Protein AF-A0A1Y2EG33-F1 (afdb_monomer_lite)

Radius of gyration: 14.57 Å; chains: 1; bounding box: 32×30×37 Å

Secondary structure (DSSP, 8-state):
-PPPHHHHHHHS-HHHHHHHTT-SEE--BHHHHHHTTSPP--SSS---HHHHHHHHHHHHTTT-STTS--EEEEE-GGG-EEEEESSS--EEE--GGGG-GGG----TTS--

Structure (mmCIF, N/CA/C/O backbone):
data_AF-A0A1Y2EG33-F1
#
_entry.id   AF-A0A1Y2EG33-F1
#
loop_
_atom_site.group_PDB
_atom_site.id
_atom_site.type_symbol
_atom_site.label_atom_id
_atom_site.label_alt_id
_atom_site.label_comp_id
_atom_site.label_asym_id
_atom_site.label_entity_id
_atom_site.label_seq_id
_atom_site.pdbx_PDB_ins_code
_atom_site.Cartn_x
_atom_site.Cartn_y
_atom_site.Cartn_z
_atom_site.occupancy
_atom_site.B_iso_or_equiv
_atom_site.auth_seq_id
_atom_site.auth_comp_id
_atom_site.auth_asym_id
_atom_site.auth_atom_id
_atom_site.pdbx_PDB_model_num
ATOM 1 N N . MET A 1 1 ? 11.529 14.009 3.345 1.00 41.28 1 MET A N 1
ATOM 2 C CA . MET A 1 1 ? 10.239 14.544 3.819 1.00 41.28 1 MET A CA 1
ATOM 3 C C . MET A 1 1 ? 9.381 13.357 4.195 1.00 41.28 1 MET A C 1
ATOM 5 O O . MET A 1 1 ? 8.932 12.648 3.306 1.00 41.28 1 MET A O 1
ATOM 9 N N . GLU A 1 2 ? 9.261 13.084 5.489 1.00 43.41 2 GLU A N 1
ATOM 10 C CA . GLU A 1 2 ? 8.320 12.095 6.017 1.00 43.41 2 GLU A CA 1
ATOM 11 C C . GLU A 1 2 ? 6.914 12.693 5.906 1.00 43.41 2 GLU A C 1
ATOM 13 O O . GLU A 1 2 ? 6.635 13.754 6.462 1.00 43.41 2 GLU A O 1
ATOM 18 N N . THR A 1 3 ? 6.031 12.073 5.130 1.00 52.41 3 THR A N 1
ATOM 19 C CA . THR A 1 3 ? 4.605 12.412 5.153 1.00 52.41 3 THR A CA 1
ATOM 20 C C . THR A 1 3 ? 4.036 11.973 6.504 1.00 52.41 3 THR A C 1
ATOM 22 O O . THR A 1 3 ? 4.348 10.892 6.970 1.00 52.41 3 THR A O 1
ATOM 25 N N . CYS A 1 4 ? 3.257 12.798 7.201 1.00 53.66 4 CYS A N 1
ATOM 26 C CA . CYS A 1 4 ? 2.622 12.417 8.473 1.00 53.66 4 CYS A CA 1
ATOM 27 C C . CYS A 1 4 ? 1.192 11.895 8.211 1.00 53.66 4 CYS A C 1
ATOM 29 O O . CYS A 1 4 ? 0.577 12.285 7.219 1.00 53.66 4 CYS A O 1
ATOM 31 N N . SER A 1 5 ? 0.613 11.066 9.095 1.00 56.22 5 SER A N 1
ATOM 32 C CA . SER A 1 5 ? -0.780 10.565 8.986 1.00 56.22 5 SER A CA 1
ATOM 33 C C . SER A 1 5 ? -1.814 11.690 8.782 1.00 56.22 5 SER A C 1
ATOM 35 O O . SER A 1 5 ? -2.800 11.525 8.059 1.00 56.22 5 SER A O 1
ATOM 37 N N . LEU A 1 6 ? -1.565 12.879 9.349 1.00 56.34 6 LEU A N 1
ATOM 38 C CA . LEU A 1 6 ? -2.379 14.077 9.105 1.00 56.34 6 LEU A CA 1
ATOM 39 C C . LEU A 1 6 ? -2.371 14.511 7.628 1.00 56.34 6 LEU A C 1
ATOM 41 O O . LEU A 1 6 ? -3.405 14.908 7.096 1.00 56.34 6 LEU A O 1
ATOM 45 N N . CYS A 1 7 ? -1.224 14.411 6.956 1.00 58.00 7 CYS A N 1
ATOM 46 C CA . CYS A 1 7 ? -1.060 14.786 5.552 1.00 58.00 7 CYS A CA 1
ATOM 47 C C . CYS A 1 7 ? -1.830 13.838 4.621 1.00 58.00 7 CYS A C 1
ATOM 49 O O . CYS A 1 7 ? -2.399 14.286 3.629 1.00 58.00 7 CYS A O 1
ATOM 51 N N . ILE A 1 8 ? -1.905 12.548 4.969 1.00 66.38 8 ILE A N 1
ATOM 52 C CA . ILE A 1 8 ? -2.698 11.557 4.222 1.00 66.38 8 ILE A CA 1
ATOM 53 C C . ILE A 1 8 ? -4.186 11.884 4.312 1.00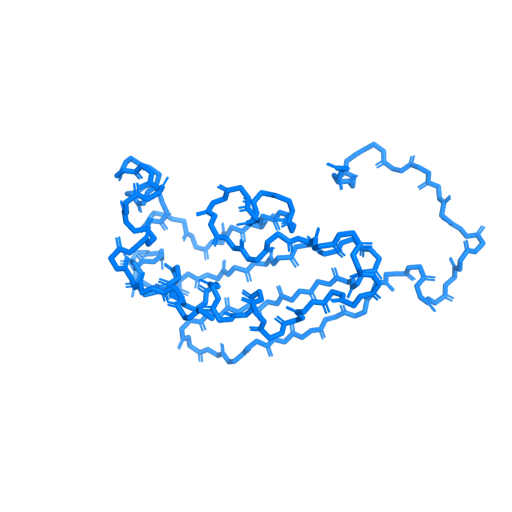 66.38 8 ILE A C 1
ATOM 55 O O . ILE A 1 8 ? -4.872 11.949 3.293 1.00 66.38 8 ILE A O 1
ATOM 59 N N . LYS A 1 9 ? -4.680 12.172 5.521 1.00 61.44 9 LYS A N 1
ATOM 60 C CA . LYS A 1 9 ? -6.086 12.549 5.742 1.00 61.44 9 LYS A CA 1
ATOM 61 C C . LYS A 1 9 ? -6.477 13.856 5.045 1.00 61.44 9 LYS A C 1
ATOM 63 O O . LYS A 1 9 ? -7.647 14.036 4.734 1.00 61.44 9 LYS A O 1
ATOM 68 N N . ALA A 1 10 ? -5.520 14.754 4.804 1.00 65.19 10 ALA A N 1
ATOM 69 C CA . ALA A 1 10 ? -5.756 16.003 4.083 1.00 65.19 10 ALA A CA 1
ATOM 70 C C . ALA A 1 10 ? -5.847 15.818 2.556 1.00 65.19 10 ALA A C 1
ATOM 72 O O . ALA A 1 10 ? -6.503 16.614 1.889 1.00 65.19 10 ALA A O 1
ATOM 73 N N . ARG A 1 11 ? -5.191 14.790 1.995 1.00 73.81 11 ARG A N 1
ATOM 74 C CA . ARG A 1 11 ? -5.129 14.556 0.541 1.00 73.81 11 ARG A CA 1
ATOM 75 C C . ARG A 1 11 ? -6.174 13.556 0.046 1.00 73.81 11 ARG A C 1
ATOM 77 O O . ARG A 1 11 ? -6.655 13.673 -1.077 1.00 73.81 11 ARG A O 1
ATOM 84 N N . ILE A 1 12 ? -6.533 12.586 0.881 1.00 82.12 12 ILE A N 1
ATOM 85 C CA . ILE A 1 12 ? -7.495 11.534 0.553 1.00 82.12 12 ILE A CA 1
ATOM 86 C C . ILE A 1 12 ? -8.864 11.924 1.100 1.00 82.12 12 ILE A C 1
ATOM 88 O O . ILE A 1 12 ? -9.001 12.262 2.276 1.00 82.12 12 ILE A O 1
ATOM 92 N N . SER A 1 13 ? -9.896 11.865 0.254 1.00 86.00 13 SER A N 1
ATOM 93 C CA . SER A 1 13 ? -11.235 12.272 0.677 1.00 86.00 13 SER A CA 1
ATOM 94 C C . SER A 1 13 ? -11.729 11.424 1.864 1.00 86.00 13 SER A C 1
ATOM 96 O O . SER A 1 13 ? -11.498 10.209 1.907 1.00 86.00 13 SER A O 1
ATOM 98 N N . PRO A 1 14 ? -12.488 12.009 2.809 1.00 87.94 14 PRO A N 1
ATOM 99 C CA . PRO A 1 14 ? -13.065 11.248 3.914 1.00 87.94 14 PRO A CA 1
ATOM 100 C C . PRO A 1 14 ? -13.951 10.086 3.449 1.00 87.94 14 PRO A C 1
ATOM 102 O O . PRO A 1 14 ? -14.042 9.069 4.131 1.00 87.94 14 PRO A O 1
ATOM 105 N N . ALA A 1 15 ? -14.609 10.225 2.293 1.00 90.69 15 ALA A N 1
ATOM 106 C CA . ALA A 1 15 ? -15.419 9.164 1.703 1.00 90.69 15 ALA A CA 1
ATOM 107 C C . ALA A 1 15 ? -14.563 7.975 1.247 1.00 90.69 15 ALA A C 1
ATOM 109 O O . ALA A 1 15 ? -14.917 6.837 1.545 1.00 90.69 15 ALA A O 1
ATOM 110 N N . HIS A 1 16 ? -13.418 8.235 0.610 1.00 89.25 16 HIS A N 1
ATOM 111 C CA . HIS A 1 16 ? -12.476 7.193 0.208 1.00 89.25 16 HIS A CA 1
ATOM 112 C C . HIS A 1 16 ? -11.926 6.452 1.432 1.00 89.25 16 HIS A C 1
ATOM 114 O O . HIS A 1 16 ? -11.984 5.228 1.481 1.00 89.25 16 HIS A O 1
ATOM 120 N N . LEU A 1 17 ? -11.503 7.178 2.475 1.00 89.19 17 LEU 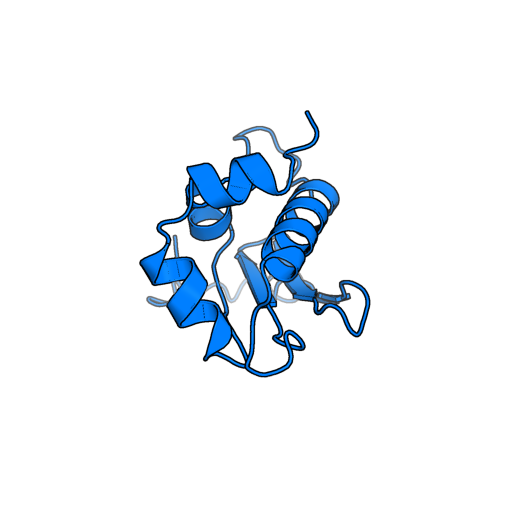A N 1
ATOM 121 C CA . LEU A 1 17 ? -11.035 6.549 3.715 1.00 89.19 17 LEU A CA 1
ATOM 122 C C . LEU A 1 17 ? -12.120 5.685 4.369 1.00 89.19 17 LEU A C 1
ATOM 124 O O . LEU A 1 17 ? -11.820 4.593 4.835 1.00 89.19 17 LEU A O 1
ATOM 128 N N . ARG A 1 18 ? -13.383 6.137 4.386 1.00 91.94 18 ARG A N 1
ATOM 129 C CA . ARG A 1 18 ? -14.505 5.327 4.893 1.00 91.94 18 ARG A CA 1
ATOM 130 C C . ARG A 1 18 ? -14.735 4.070 4.062 1.00 91.94 18 ARG A C 1
ATOM 132 O O . ARG A 1 18 ? -14.974 3.023 4.650 1.00 91.94 18 ARG A O 1
ATOM 139 N N . ALA A 1 19 ? -14.645 4.162 2.737 1.00 92.12 19 ALA A N 1
ATOM 140 C CA . ALA A 1 19 ? -14.766 2.999 1.865 1.00 92.12 19 ALA A CA 1
ATOM 141 C C . ALA A 1 19 ? -13.654 1.978 2.148 1.00 92.12 19 ALA A C 1
ATOM 143 O O . ALA A 1 19 ? -13.944 0.799 2.314 1.00 92.12 19 ALA A O 1
ATOM 144 N N . CYS A 1 20 ? -12.406 2.423 2.323 1.00 91.12 20 CYS A N 1
ATOM 145 C CA . CYS A 1 20 ? -11.281 1.539 2.641 1.00 91.12 20 CYS A CA 1
ATOM 146 C C . CYS A 1 20 ? -11.441 0.778 3.965 1.00 91.12 20 CYS A C 1
ATOM 148 O O . CYS A 1 20 ? -10.891 -0.310 4.099 1.00 91.12 20 CYS A O 1
ATOM 150 N N . LYS A 1 21 ? -12.222 1.285 4.928 1.00 92.75 21 LYS A N 1
ATOM 151 C CA . LYS A 1 21 ? -12.553 0.549 6.168 1.00 92.75 21 LYS A CA 1
ATOM 152 C C . LYS A 1 21 ? -13.449 -0.669 5.934 1.00 92.75 21 LYS A C 1
ATOM 154 O O . LYS A 1 21 ? -13.580 -1.500 6.821 1.00 92.75 21 LYS A O 1
ATOM 159 N N . LEU A 1 22 ? -14.081 -0.767 4.768 1.00 93.12 22 LEU A N 1
ATOM 160 C CA . LEU A 1 22 ? -14.973 -1.867 4.397 1.00 93.12 22 LEU A CA 1
ATOM 161 C C . LEU A 1 22 ? -14.299 -2.882 3.464 1.00 93.12 22 LEU A C 1
ATOM 163 O O . LEU A 1 22 ? -14.921 -3.877 3.113 1.00 93.12 22 LEU A O 1
ATOM 167 N N . LEU A 1 23 ? -13.063 -2.617 3.029 1.00 91.25 23 LEU A N 1
ATOM 168 C CA . LEU A 1 23 ? -12.347 -3.435 2.054 1.00 91.25 23 LEU A CA 1
ATOM 169 C C . LEU A 1 23 ? -11.254 -4.251 2.738 1.00 91.25 23 LEU A C 1
ATOM 171 O O . LEU A 1 23 ? -10.380 -3.687 3.396 1.00 91.25 23 LEU A O 1
ATOM 175 N N . ASP A 1 24 ? -11.258 -5.562 2.514 1.00 93.31 24 ASP A N 1
ATOM 176 C CA . ASP A 1 24 ? -10.191 -6.449 2.988 1.00 93.31 24 ASP A CA 1
ATOM 177 C C . ASP A 1 24 ? -8.917 -6.309 2.147 1.00 93.31 24 ASP A C 1
ATOM 179 O O . ASP A 1 24 ? -7.806 -6.428 2.666 1.00 93.31 24 ASP A O 1
ATOM 183 N N . VAL A 1 25 ? -9.065 -6.022 0.846 1.00 93.75 25 VAL A N 1
ATOM 184 C CA . VAL A 1 25 ? -7.953 -5.894 -0.103 1.00 93.75 25 VAL A CA 1
ATOM 185 C C . VAL A 1 25 ? -8.171 -4.720 -1.058 1.00 93.75 25 VAL A C 1
ATOM 187 O O . VAL A 1 25 ? -9.259 -4.548 -1.603 1.00 93.75 25 VAL A O 1
ATOM 190 N N . VAL A 1 26 ? -7.115 -3.941 -1.305 1.00 93.00 26 VAL A N 1
ATOM 191 C CA . VAL A 1 26 ? -7.039 -2.969 -2.407 1.00 93.00 26 VAL A CA 1
ATOM 192 C C . VAL A 1 26 ? -5.735 -3.159 -3.166 1.00 93.00 26 VAL A C 1
ATOM 194 O O . VAL A 1 26 ? -4.703 -3.485 -2.575 1.00 93.00 26 VAL A O 1
ATOM 197 N N . SER A 1 27 ? -5.773 -2.961 -4.483 1.00 94.56 27 SER A N 1
ATOM 198 C CA . SER A 1 27 ? -4.635 -3.252 -5.356 1.00 94.56 27 SER A CA 1
ATOM 199 C C . SER A 1 27 ? -4.239 -2.076 -6.259 1.00 94.56 27 SER A C 1
ATOM 201 O O . SER A 1 27 ? -4.353 -2.192 -7.489 1.00 94.56 27 SER A O 1
ATOM 203 N N . PRO A 1 28 ? -3.836 -0.928 -5.680 1.00 91.62 28 PRO A N 1
ATOM 204 C CA . PRO A 1 28 ? -3.520 0.251 -6.464 1.00 91.62 28 PRO A CA 1
ATOM 205 C C . PRO A 1 28 ? -2.266 0.034 -7.307 1.00 91.62 28 PRO A C 1
ATOM 207 O O . PRO A 1 28 ? -1.372 -0.751 -6.970 1.00 91.62 28 PRO A O 1
ATOM 210 N N . ASN A 1 29 ? -2.165 0.787 -8.387 1.00 89.56 29 ASN A N 1
ATOM 211 C CA . ASN A 1 29 ? -0.909 0.944 -9.092 1.00 89.56 29 ASN A CA 1
ATOM 212 C C . ASN A 1 29 ? -0.022 2.026 -8.450 1.00 89.56 29 ASN A C 1
ATOM 214 O O . ASN A 1 29 ? -0.446 2.806 -7.597 1.00 89.56 29 ASN A O 1
ATOM 218 N N . HIS A 1 30 ? 1.242 2.076 -8.860 1.00 83.88 30 HIS A N 1
ATOM 219 C CA . HIS A 1 30 ? 2.226 3.042 -8.371 1.00 83.88 30 HIS A CA 1
ATOM 220 C C . HIS A 1 30 ? 1.933 4.518 -8.738 1.00 83.88 30 HIS A C 1
ATOM 222 O O . HIS A 1 30 ? 2.315 5.406 -7.976 1.00 83.88 30 HIS A O 1
ATOM 228 N N . LEU A 1 31 ? 1.233 4.805 -9.839 1.00 84.06 31 LEU A N 1
ATOM 229 C CA . LEU A 1 31 ? 0.766 6.145 -10.236 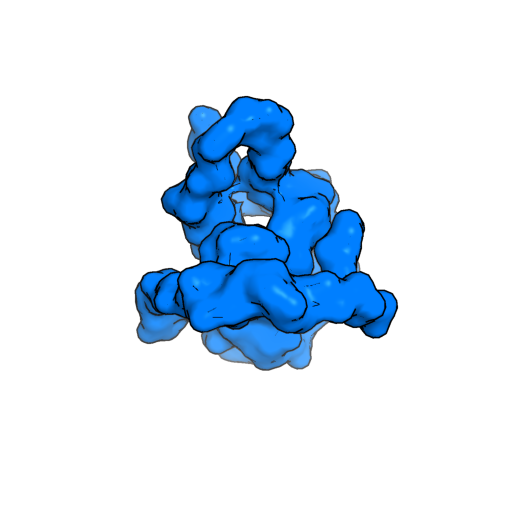1.00 84.06 31 LEU A CA 1
ATOM 230 C C . LEU A 1 31 ? -0.475 6.607 -9.452 1.00 84.06 31 LEU A C 1
ATOM 232 O O . LEU A 1 31 ? -0.557 7.766 -9.045 1.00 84.06 31 LEU A O 1
ATOM 236 N N . GLU A 1 32 ? -1.421 5.712 -9.175 1.00 85.50 32 GLU A N 1
ATOM 237 C CA . GLU A 1 32 ? -2.536 5.918 -8.249 1.00 85.50 32 GLU A CA 1
ATOM 238 C C . GLU A 1 32 ? -1.992 6.193 -6.849 1.00 85.50 32 GLU A C 1
ATOM 240 O O . GLU A 1 32 ? -2.397 7.161 -6.206 1.00 85.50 32 GLU A O 1
ATOM 245 N N . LEU A 1 33 ? -1.007 5.404 -6.403 1.00 85.31 33 LEU A N 1
ATOM 246 C CA . LEU A 1 33 ? -0.341 5.616 -5.123 1.00 85.31 33 LEU A CA 1
ATOM 247 C C . LEU A 1 33 ? 0.316 7.001 -5.059 1.00 85.31 33 LEU A C 1
ATOM 249 O O . LEU A 1 33 ? 0.127 7.718 -4.078 1.00 85.31 33 LEU A O 1
ATOM 253 N N . ALA A 1 34 ? 1.032 7.412 -6.112 1.00 82.69 34 ALA A N 1
ATOM 254 C CA . ALA A 1 34 ? 1.615 8.749 -6.219 1.00 82.69 34 ALA A CA 1
ATOM 255 C C . ALA A 1 34 ? 0.546 9.856 -6.169 1.00 82.69 34 ALA A C 1
ATOM 257 O O . ALA A 1 34 ? 0.703 10.849 -5.452 1.00 82.69 34 ALA A O 1
ATOM 258 N N . SER A 1 35 ? -0.574 9.653 -6.866 1.00 81.00 35 SER A N 1
ATOM 259 C CA . SER A 1 35 ? -1.707 10.586 -6.897 1.00 81.00 35 SER A CA 1
ATOM 260 C C . SER A 1 35 ? -2.365 10.748 -5.520 1.00 81.00 35 SER A C 1
ATOM 262 O O . SER A 1 35 ? -2.749 11.854 -5.139 1.00 81.00 35 SER A O 1
ATOM 264 N N . LEU A 1 36 ? -2.426 9.674 -4.724 1.00 77.38 36 LEU A N 1
ATOM 265 C CA . LEU A 1 36 ? -2.937 9.682 -3.345 1.00 77.38 36 LEU A CA 1
ATOM 266 C C . LEU A 1 36 ? -1.989 10.350 -2.337 1.00 77.38 36 LEU A C 1
ATOM 268 O O . LEU A 1 36 ? -2.385 10.627 -1.204 1.00 77.38 36 LEU A O 1
ATOM 272 N N . GLY A 1 37 ? -0.756 10.656 -2.738 1.00 75.19 37 GLY A N 1
ATOM 273 C CA . GLY A 1 37 ? 0.249 11.278 -1.880 1.00 75.19 37 GLY A CA 1
ATOM 274 C C . GLY A 1 37 ? 1.486 10.432 -1.621 1.00 75.19 37 GLY A C 1
ATOM 275 O O . GLY A 1 37 ? 2.355 10.874 -0.869 1.00 75.19 37 GLY A O 1
ATOM 276 N N . GLY A 1 38 ? 1.580 9.264 -2.253 1.00 68.81 38 GLY A N 1
ATOM 277 C CA . GLY A 1 38 ? 2.788 8.462 -2.280 1.00 68.81 38 GLY A CA 1
ATOM 278 C C . GLY A 1 38 ? 3.937 9.175 -2.989 1.00 68.81 38 GLY A C 1
ATOM 279 O O . GLY A 1 38 ? 3.758 10.235 -3.601 1.00 68.81 38 GLY A O 1
ATOM 280 N N . PRO A 1 39 ? 5.146 8.605 -2.917 1.00 66.81 39 PRO A N 1
ATOM 281 C CA . PRO A 1 39 ? 6.270 9.140 -3.658 1.00 66.81 39 PRO A CA 1
ATOM 282 C C . PRO A 1 39 ? 5.923 9.057 -5.140 1.00 66.81 39 PRO A C 1
ATOM 284 O O . PRO A 1 39 ? 5.686 7.967 -5.660 1.00 66.81 39 PRO A O 1
ATOM 287 N N . ALA A 1 40 ? 5.896 10.205 -5.817 1.00 59.00 40 ALA A N 1
ATOM 288 C CA . ALA A 1 40 ? 5.873 10.207 -7.267 1.00 59.00 40 ALA A CA 1
ATOM 289 C C . ALA A 1 40 ? 7.059 9.370 -7.746 1.00 59.00 40 ALA A C 1
ATOM 291 O O . ALA A 1 40 ? 8.183 9.556 -7.261 1.00 59.00 40 ALA A O 1
ATOM 292 N N . GLY A 1 41 ? 6.801 8.438 -8.665 1.00 53.31 41 GLY A N 1
ATOM 293 C CA . GLY A 1 41 ? 7.855 7.852 -9.475 1.00 53.31 41 GLY A CA 1
ATOM 294 C C . GLY A 1 41 ? 8.563 9.010 -10.160 1.00 53.31 41 GLY A C 1
ATOM 295 O O . GLY A 1 41 ? 8.071 9.562 -11.137 1.00 53.31 41 GLY A O 1
ATOM 296 N N . SER A 1 42 ? 9.653 9.481 -9.563 1.00 39.66 42 SER A N 1
ATOM 297 C CA . SER A 1 42 ? 10.475 10.500 -10.182 1.00 39.66 42 SER A CA 1
ATOM 298 C C . SER A 1 42 ? 10.969 9.907 -11.491 1.00 39.66 42 SER A C 1
ATOM 300 O O . SER A 1 42 ? 11.466 8.783 -11.506 1.00 39.66 42 SER A O 1
ATOM 302 N N . MET A 1 43 ? 10.904 10.689 -12.565 1.00 40.78 43 MET A N 1
ATOM 303 C CA . MET A 1 43 ? 11.593 10.422 -13.832 1.00 40.78 43 MET A CA 1
ATOM 304 C C . MET A 1 43 ? 13.115 10.195 -13.663 1.00 40.78 43 MET A C 1
ATOM 306 O O . MET A 1 43 ? 13.813 9.911 -14.630 1.00 40.78 43 MET A O 1
ATOM 310 N N . SER A 1 44 ? 13.658 10.307 -12.443 1.00 41.97 44 SER A N 1
ATOM 311 C CA . SER A 1 44 ? 14.967 9.776 -12.077 1.00 41.97 44 SER A CA 1
ATOM 312 C C . SER A 1 44 ? 14.899 8.261 -11.857 1.00 41.97 44 SER A C 1
ATOM 314 O O . SER A 1 44 ? 14.340 7.824 -10.856 1.00 41.97 44 SER A O 1
ATOM 316 N N . THR A 1 45 ? 15.510 7.518 -12.775 1.00 47.09 45 THR A N 1
ATOM 317 C CA . THR A 1 45 ? 16.108 6.157 -12.771 1.00 47.09 45 THR A CA 1
ATOM 318 C C . THR A 1 45 ? 16.063 5.206 -11.551 1.00 47.09 45 THR A C 1
ATOM 320 O O . THR A 1 45 ? 16.386 4.037 -11.722 1.00 47.09 45 THR A O 1
ATOM 323 N N . ASN A 1 46 ? 15.674 5.615 -10.342 1.00 54.94 46 ASN A N 1
ATOM 324 C CA . ASN A 1 46 ? 15.642 4.799 -9.130 1.00 54.94 46 ASN A CA 1
ATOM 325 C C . ASN A 1 46 ? 14.273 4.877 -8.439 1.00 54.94 46 ASN A C 1
ATOM 327 O O . ASN A 1 46 ? 14.047 5.708 -7.552 1.00 54.94 46 ASN A O 1
ATOM 331 N N . TYR A 1 47 ? 13.364 3.973 -8.806 1.00 65.00 47 TYR A N 1
ATOM 332 C CA . TYR A 1 47 ? 12.132 3.743 -8.056 1.00 65.00 47 TYR A CA 1
ATOM 333 C C . TYR A 1 47 ? 12.439 3.434 -6.582 1.00 65.00 47 TYR A C 1
ATOM 335 O O . TYR A 1 47 ? 13.141 2.476 -6.245 1.00 65.00 47 TYR A O 1
ATOM 343 N N . ARG A 1 48 ? 11.919 4.267 -5.672 1.00 76.50 48 ARG A N 1
ATOM 344 C CA . ARG A 1 48 ? 12.214 4.179 -4.235 1.00 76.50 48 ARG A CA 1
ATOM 345 C C . ARG A 1 48 ? 11.215 3.260 -3.535 1.00 76.50 48 ARG A C 1
ATOM 347 O O . ARG A 1 48 ? 10.243 3.736 -2.949 1.00 76.50 48 ARG A O 1
ATOM 354 N N . ARG A 1 49 ? 11.500 1.951 -3.549 1.00 85.38 49 ARG A N 1
ATOM 355 C CA . ARG A 1 49 ? 10.728 0.900 -2.846 1.00 85.38 49 ARG A CA 1
ATOM 356 C C . ARG A 1 49 ? 10.346 1.304 -1.418 1.00 85.38 49 ARG A C 1
ATOM 358 O O . ARG A 1 49 ? 9.167 1.380 -1.097 1.00 85.38 49 ARG A O 1
ATOM 365 N N . GLN A 1 50 ? 11.341 1.708 -0.627 1.00 85.06 50 GLN A N 1
ATOM 366 C CA . GLN A 1 50 ? 11.159 2.145 0.764 1.00 85.06 50 GLN A CA 1
ATOM 367 C C . GLN A 1 50 ? 10.160 3.294 0.910 1.00 85.06 50 GLN A C 1
ATOM 369 O O . GLN A 1 50 ? 9.340 3.283 1.815 1.00 85.06 50 GLN A O 1
ATOM 374 N N . ALA A 1 51 ? 10.195 4.280 0.012 1.00 84.31 51 ALA A N 1
ATOM 375 C CA . ALA A 1 51 ? 9.297 5.423 0.106 1.00 84.31 51 ALA A CA 1
ATOM 376 C C . ALA A 1 51 ? 7.839 5.009 -0.180 1.00 84.31 51 ALA A C 1
ATOM 378 O O . ALA A 1 51 ? 6.916 5.524 0.452 1.00 84.31 51 ALA A O 1
ATOM 379 N N . SER A 1 52 ? 7.637 4.052 -1.096 1.00 86.88 52 SER A N 1
ATOM 380 C CA . SER A 1 52 ? 6.311 3.484 -1.374 1.00 86.88 52 SER A CA 1
ATOM 381 C C . SER A 1 52 ? 5.803 2.685 -0.176 1.00 86.88 52 SER A C 1
ATOM 383 O O . SER A 1 52 ? 4.668 2.881 0.243 1.00 86.88 52 SER A O 1
ATOM 385 N N . GLU A 1 53 ? 6.653 1.854 0.430 1.00 90.38 53 GLU A N 1
ATOM 386 C CA . GLU A 1 53 ? 6.315 1.119 1.654 1.00 90.38 53 GLU A CA 1
ATOM 387 C C . GLU A 1 53 ? 5.934 2.061 2.800 1.00 90.38 53 GLU A C 1
ATOM 389 O O . GLU A 1 53 ? 4.883 1.880 3.409 1.00 90.38 53 GLU A O 1
ATOM 394 N N . THR A 1 54 ? 6.739 3.097 3.068 1.00 88.56 54 THR A N 1
ATOM 395 C CA . THR A 1 54 ? 6.468 4.076 4.132 1.00 88.56 54 THR A CA 1
ATOM 396 C C . THR A 1 54 ? 5.110 4.741 3.951 1.00 88.56 54 THR A C 1
ATOM 398 O O . THR A 1 54 ? 4.334 4.811 4.903 1.00 88.56 54 THR A O 1
ATOM 401 N N . PHE A 1 55 ? 4.790 5.199 2.740 1.00 88.44 55 PHE A N 1
ATOM 402 C CA . PHE A 1 55 ? 3.489 5.807 2.480 1.00 88.44 55 PHE A CA 1
ATOM 403 C C . PHE A 1 55 ? 2.341 4.810 2.683 1.00 88.44 55 PHE A C 1
ATOM 405 O O . PHE A 1 55 ? 1.329 5.151 3.294 1.00 88.44 55 PHE A O 1
ATOM 412 N N . VAL A 1 56 ? 2.497 3.566 2.219 1.00 91.31 56 VAL A N 1
ATOM 413 C CA . VAL A 1 56 ? 1.455 2.542 2.370 1.00 91.31 56 VAL A CA 1
ATOM 414 C C . VAL A 1 56 ? 1.241 2.161 3.837 1.00 91.31 56 VAL A C 1
ATOM 416 O O . VAL A 1 56 ? 0.092 2.010 4.245 1.00 91.31 56 VAL A O 1
ATOM 419 N N . TYR A 1 57 ? 2.293 2.088 4.659 1.00 90.31 57 TYR A N 1
ATOM 420 C CA . TYR A 1 57 ? 2.142 1.911 6.110 1.00 90.31 57 TYR A CA 1
ATOM 421 C C . TYR A 1 57 ? 1.318 3.037 6.738 1.00 90.31 57 TYR A C 1
ATOM 423 O O . TYR A 1 57 ? 0.357 2.782 7.457 1.00 90.31 57 TYR A O 1
ATOM 431 N N . GLN A 1 58 ? 1.630 4.287 6.403 1.00 87.75 58 GLN A N 1
ATOM 432 C CA . GLN A 1 58 ? 0.892 5.437 6.924 1.00 87.75 58 GLN A CA 1
ATOM 433 C C . GLN A 1 58 ? -0.567 5.462 6.446 1.00 87.75 58 GLN A C 1
ATOM 435 O O . GLN A 1 58 ? -1.452 5.949 7.151 1.00 87.75 58 GLN A O 1
ATOM 440 N N . PHE A 1 59 ? -0.836 4.946 5.245 1.00 88.75 59 PHE A N 1
ATOM 441 C CA . PHE A 1 59 ? -2.196 4.768 4.754 1.00 88.75 59 PHE A CA 1
ATOM 442 C C . PHE A 1 59 ? -2.932 3.661 5.522 1.00 88.75 59 PHE A C 1
ATOM 444 O O . PHE A 1 59 ? -4.081 3.858 5.918 1.00 88.75 59 PHE A O 1
ATOM 451 N N . LEU A 1 60 ? -2.278 2.533 5.807 1.00 90.94 60 LEU A N 1
ATOM 452 C CA . LEU A 1 60 ? -2.832 1.463 6.644 1.00 90.94 60 LEU A CA 1
ATOM 453 C C . LEU A 1 60 ? -3.174 1.952 8.061 1.00 90.94 60 LEU A C 1
ATOM 455 O O . LEU A 1 60 ? -4.202 1.545 8.607 1.00 90.94 60 LEU A O 1
ATOM 459 N N . ASP A 1 61 ? -2.404 2.896 8.614 1.00 89.38 61 ASP A N 1
ATOM 460 C CA . ASP A 1 61 ? -2.691 3.545 9.906 1.00 89.38 61 ASP A CA 1
ATOM 461 C C . ASP A 1 61 ? -4.006 4.346 9.914 1.00 89.38 61 ASP A C 1
ATOM 463 O O . ASP A 1 61 ? -4.521 4.709 10.974 1.00 89.38 61 ASP A O 1
ATOM 467 N N . THR A 1 62 ? -4.607 4.613 8.748 1.00 86.88 62 THR A N 1
ATOM 468 C CA . THR A 1 62 ? -5.953 5.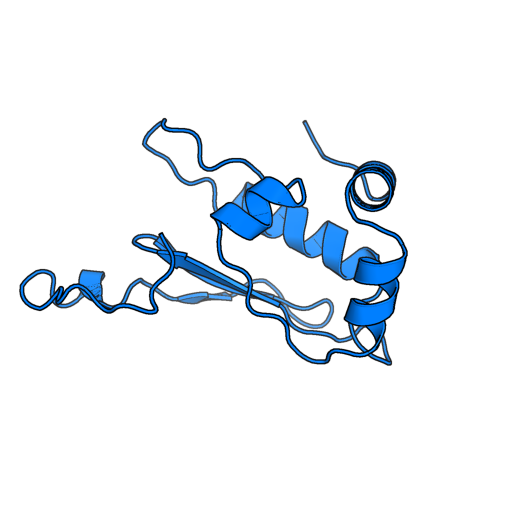205 8.670 1.00 86.88 62 THR A CA 1
ATOM 469 C C . THR A 1 62 ? -7.078 4.201 8.978 1.00 86.88 62 THR A C 1
ATOM 471 O O . THR A 1 62 ? -8.212 4.622 9.244 1.00 86.88 62 THR A O 1
ATOM 474 N N . GLY A 1 63 ? -6.756 2.900 9.025 1.00 88.38 63 GLY A N 1
ATOM 475 C CA . GLY A 1 63 ? -7.626 1.819 9.493 1.00 88.38 63 GLY A CA 1
ATOM 476 C C . GLY A 1 63 ? -8.322 1.027 8.386 1.00 88.38 63 GLY A C 1
ATOM 477 O O . GLY A 1 63 ? -9.532 0.855 8.457 1.00 88.38 63 GLY A O 1
ATOM 478 N N . MET A 1 64 ? -7.593 0.563 7.369 1.00 92.12 64 MET A N 1
ATOM 479 C CA . MET A 1 64 ? -8.160 -0.218 6.257 1.00 92.12 64 MET A CA 1
ATOM 480 C C . MET A 1 64 ? -8.690 -1.596 6.696 1.00 92.12 64 MET A C 1
ATOM 482 O O . MET A 1 64 ? -7.983 -2.335 7.368 1.00 92.12 64 MET A O 1
ATOM 486 N N . GLY A 1 65 ? -9.876 -1.986 6.227 1.00 91.19 65 GLY A N 1
ATOM 487 C CA . GLY A 1 65 ? -10.544 -3.247 6.560 1.00 91.19 65 GLY A CA 1
ATOM 488 C C . GLY A 1 65 ? -11.359 -3.181 7.861 1.00 91.19 65 GLY A C 1
ATOM 489 O O . GLY A 1 65 ? -11.097 -2.313 8.699 1.00 91.19 65 GLY A O 1
ATOM 490 N N . PRO A 1 66 ? -12.333 -4.091 8.070 1.00 88.69 66 PRO A N 1
ATOM 491 C CA . PRO A 1 66 ? -13.279 -3.998 9.191 1.00 88.69 66 PRO A CA 1
ATOM 492 C C . PRO A 1 66 ? -12.612 -3.978 10.575 1.00 88.69 66 PRO A C 1
ATOM 494 O O . PRO A 1 66 ? -13.053 -3.258 11.469 1.00 88.69 66 PRO A O 1
ATOM 497 N N . ASN A 1 67 ? -11.500 -4.707 10.720 1.00 90.88 67 ASN A N 1
ATOM 498 C CA . ASN A 1 67 ? -10.673 -4.754 11.935 1.00 90.88 67 ASN A CA 1
ATOM 499 C C . ASN A 1 67 ? -9.390 -3.907 11.812 1.00 90.88 67 ASN A C 1
ATOM 501 O O . ASN A 1 67 ? -8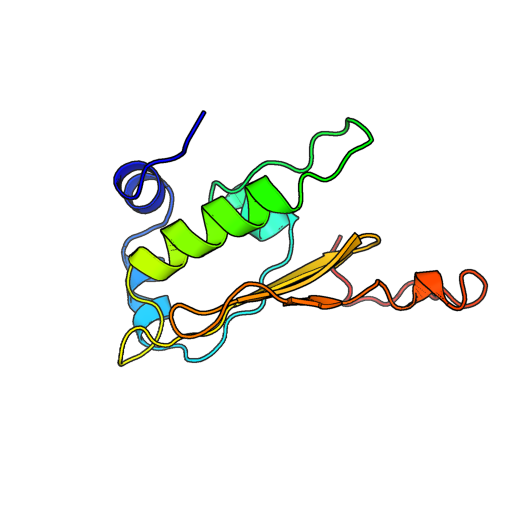.480 -3.975 12.640 1.00 90.88 67 ASN A O 1
ATOM 505 N N . GLY A 1 68 ? -9.274 -3.135 10.731 1.00 89.94 68 GLY A N 1
ATOM 506 C CA . GLY A 1 68 ? -8.047 -2.472 10.313 1.00 89.94 68 GLY A CA 1
ATOM 507 C C . GLY A 1 68 ? -6.986 -3.436 9.737 1.00 89.94 68 GLY A C 1
ATOM 508 O O . GLY A 1 68 ? -5.853 -3.037 9.498 1.00 89.94 68 GLY A O 1
ATOM 509 N N . GLU A 1 69 ? -7.271 -4.726 9.582 1.00 91.19 69 GLU A N 1
ATOM 510 C CA . GLU A 1 69 ? -6.294 -5.744 9.143 1.00 91.19 69 GLU A CA 1
ATOM 511 C C . GLU A 1 69 ? -6.207 -5.882 7.615 1.00 91.19 69 GLU A C 1
ATOM 513 O O . GLU A 1 69 ? -5.683 -6.868 7.099 1.00 91.19 69 GLU A O 1
ATOM 518 N N . GLY A 1 70 ? -6.707 -4.882 6.886 1.00 94.00 70 GLY A N 1
ATOM 519 C CA . GLY A 1 70 ? -6.706 -4.860 5.433 1.00 94.00 70 GLY A CA 1
ATOM 520 C C . GLY A 1 70 ? -5.309 -5.012 4.829 1.00 94.00 70 GLY A C 1
ATOM 521 O O . GLY A 1 70 ? -4.279 -4.720 5.446 1.00 94.00 70 GLY A O 1
ATOM 522 N N . THR A 1 71 ? -5.292 -5.492 3.592 1.00 95.50 71 THR A N 1
ATOM 523 C CA . THR A 1 71 ? -4.085 -5.782 2.822 1.00 95.50 71 THR A CA 1
ATOM 524 C C . THR A 1 71 ? -4.009 -4.902 1.587 1.00 95.50 71 THR A C 1
ATOM 526 O O . THR A 1 71 ? -4.977 -4.769 0.840 1.00 95.50 71 THR A O 1
ATOM 529 N N . ILE A 1 72 ? -2.827 -4.356 1.316 1.00 95.06 72 ILE A N 1
ATOM 530 C CA . ILE A 1 72 ? -2.572 -3.573 0.109 1.00 95.06 72 ILE A CA 1
ATOM 531 C C . ILE A 1 72 ? -1.598 -4.326 -0.782 1.00 95.06 72 ILE A C 1
A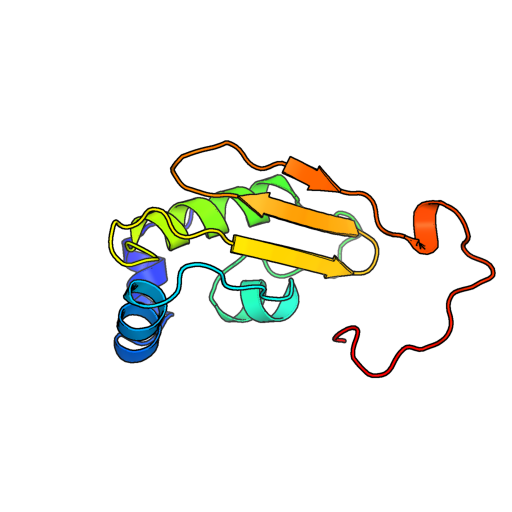TOM 533 O O . ILE A 1 72 ? -0.535 -4.756 -0.333 1.00 95.06 72 ILE A O 1
ATOM 537 N N . VAL A 1 73 ? -1.967 -4.464 -2.055 1.00 95.31 73 VAL A N 1
ATOM 538 C CA . VAL A 1 73 ? -1.117 -5.015 -3.114 1.00 95.31 73 VAL A CA 1
ATOM 539 C C . VAL A 1 73 ? -0.765 -3.896 -4.086 1.00 95.31 73 VAL A C 1
ATOM 541 O O . VAL A 1 73 ? -1.581 -3.518 -4.917 1.00 95.31 73 VAL A O 1
ATOM 544 N N . VAL A 1 74 ? 0.445 -3.353 -4.020 1.00 93.31 74 VAL A N 1
ATOM 545 C CA . VAL A 1 74 ? 0.837 -2.276 -4.938 1.00 93.31 74 VAL A CA 1
ATOM 546 C C . VAL A 1 74 ? 1.484 -2.860 -6.184 1.00 93.31 74 VAL A C 1
ATOM 548 O O . VAL A 1 74 ? 2.486 -3.572 -6.094 1.00 93.31 74 VAL A O 1
ATOM 551 N N . ARG A 1 75 ? 0.936 -2.530 -7.356 1.00 91.56 75 ARG A N 1
ATOM 552 C CA . ARG A 1 75 ? 1.500 -2.894 -8.663 1.00 91.56 75 ARG A CA 1
ATOM 553 C C . ARG A 1 75 ? 2.460 -1.804 -9.148 1.00 91.56 75 ARG A C 1
ATOM 555 O O . ARG A 1 75 ? 2.062 -0.660 -9.361 1.00 91.56 75 ARG A O 1
ATOM 562 N N . CYS A 1 76 ? 3.721 -2.164 -9.359 1.00 88.69 76 CYS A N 1
ATOM 563 C CA . CYS A 1 76 ? 4.819 -1.238 -9.655 1.00 88.69 76 CYS A CA 1
ATOM 564 C C . CYS A 1 76 ? 5.406 -1.430 -11.064 1.00 88.69 76 CYS A C 1
ATOM 566 O O . CYS A 1 76 ? 6.583 -1.144 -11.276 1.00 88.69 76 CYS A O 1
ATOM 568 N N . GLY A 1 77 ? 4.616 -1.944 -12.014 1.00 84.81 77 GLY A N 1
ATOM 569 C CA . GLY A 1 77 ? 5.042 -2.144 -13.403 1.00 84.81 77 GLY A CA 1
ATOM 570 C C . GLY A 1 77 ? 6.312 -2.995 -13.512 1.00 84.81 77 GLY A C 1
ATOM 571 O O . GLY A 1 77 ? 6.393 -4.091 -12.952 1.00 84.81 77 GLY A O 1
ATOM 572 N N . GLU A 1 78 ? 7.327 -2.467 -14.198 1.00 81.94 78 GLU A N 1
ATOM 573 C CA . GLU A 1 78 ? 8.638 -3.109 -14.373 1.00 81.94 78 GLU A CA 1
ATOM 574 C C . GLU A 1 78 ? 9.392 -3.370 -13.056 1.00 81.94 78 GLU A C 1
ATOM 576 O O . GLU A 1 78 ? 10.266 -4.234 -12.995 1.00 81.94 78 GLU A O 1
ATOM 581 N N . HIS A 1 79 ? 9.031 -2.683 -11.968 1.00 84.81 79 HIS A N 1
ATOM 582 C CA . HIS A 1 79 ? 9.638 -2.891 -10.652 1.00 84.81 79 HIS A CA 1
ATOM 583 C C . HIS A 1 79 ? 9.010 -4.056 -9.869 1.00 84.81 79 HIS A C 1
ATOM 585 O O . HIS A 1 79 ? 9.504 -4.397 -8.788 1.00 84.81 79 HIS A O 1
ATOM 591 N N . GLY A 1 80 ? 7.961 -4.683 -10.413 1.00 89.94 80 GLY A N 1
ATOM 592 C CA . GLY A 1 80 ? 7.248 -5.810 -9.820 1.00 89.94 80 GLY A CA 1
ATOM 593 C C . GLY A 1 80 ? 6.037 -5.373 -9.006 1.00 89.94 80 GLY A C 1
ATOM 594 O O . GLY A 1 80 ? 5.295 -4.478 -9.406 1.00 89.94 80 GLY A O 1
ATOM 595 N N . CYS A 1 81 ? 5.810 -6.012 -7.865 1.00 92.81 81 CYS A N 1
ATOM 596 C CA . CYS A 1 81 ? 4.757 -5.623 -6.930 1.00 92.81 81 CYS A CA 1
ATOM 597 C C . CYS A 1 81 ? 5.164 -5.919 -5.486 1.00 92.81 81 CYS A C 1
ATOM 599 O O . CYS A 1 81 ? 6.121 -6.655 -5.236 1.00 92.81 81 CYS A O 1
ATOM 601 N N . PHE A 1 82 ? 4.434 -5.358 -4.525 1.00 94.38 82 PHE A N 1
ATOM 602 C CA . PHE A 1 82 ? 4.583 -5.737 -3.124 1.00 94.38 82 PHE A CA 1
ATOM 603 C C . PHE A 1 82 ? 3.249 -5.833 -2.403 1.00 94.38 82 PHE A C 1
ATOM 605 O O . PHE A 1 82 ? 2.271 -5.187 -2.778 1.00 94.38 82 PHE A O 1
ATOM 612 N N . ILE A 1 83 ? 3.233 -6.659 -1.361 1.00 96.06 83 ILE A N 1
ATOM 613 C CA . ILE A 1 83 ? 2.073 -6.907 -0.506 1.00 96.06 83 ILE A CA 1
ATOM 614 C C . ILE A 1 83 ? 2.427 -6.490 0.916 1.00 96.06 83 ILE A C 1
ATOM 616 O O . ILE A 1 83 ? 3.521 -6.800 1.388 1.00 96.06 83 ILE A O 1
ATOM 620 N N . ILE A 1 84 ? 1.512 -5.805 1.596 1.00 95.06 84 ILE A N 1
ATOM 621 C CA . ILE A 1 84 ? 1.728 -5.243 2.934 1.00 95.06 84 ILE A CA 1
ATOM 622 C C . ILE A 1 84 ? 0.412 -5.175 3.724 1.00 95.06 84 ILE A C 1
ATOM 624 O O . ILE A 1 84 ? -0.656 -4.960 3.149 1.00 95.06 84 ILE A O 1
ATOM 628 N N . SER A 1 85 ? 0.496 -5.358 5.041 1.00 94.81 85 SER A N 1
ATOM 629 C CA . SER A 1 85 ? -0.603 -5.194 6.000 1.00 94.81 85 SER A CA 1
ATOM 630 C C . SER A 1 85 ? -0.042 -4.662 7.326 1.00 94.81 85 SER A C 1
ATOM 632 O O . SER A 1 85 ? 1.170 -4.592 7.513 1.00 94.81 85 SER A O 1
ATOM 634 N N . ARG A 1 86 ? -0.906 -4.309 8.284 1.00 92.31 86 ARG A N 1
ATOM 635 C CA . ARG A 1 86 ? -0.472 -4.049 9.670 1.00 92.31 86 ARG A CA 1
ATOM 636 C C . ARG A 1 86 ? -0.028 -5.325 10.393 1.00 92.31 86 ARG A C 1
ATOM 638 O O . ARG A 1 86 ? 0.683 -5.237 11.386 1.00 92.31 86 ARG A O 1
ATOM 645 N N . THR A 1 87 ? -0.444 -6.498 9.911 1.00 92.38 87 THR A N 1
ATOM 646 C CA . THR A 1 87 ? -0.155 -7.797 10.543 1.00 92.38 87 THR A CA 1
ATOM 647 C C . THR A 1 87 ? 1.133 -8.450 10.035 1.00 92.38 87 THR A C 1
ATOM 649 O O . THR A 1 87 ? 1.631 -9.382 10.664 1.00 92.38 87 THR A O 1
ATOM 652 N N . TYR A 1 88 ? 1.706 -7.971 8.925 1.00 92.75 88 TYR A N 1
ATOM 653 C CA . TYR A 1 88 ? 2.950 -8.500 8.364 1.00 92.75 88 TYR A CA 1
ATOM 654 C C . TYR A 1 88 ? 3.725 -7.457 7.553 1.00 92.75 88 TYR A C 1
ATOM 656 O O . TYR A 1 88 ? 3.152 -6.572 6.920 1.00 92.75 88 TYR A O 1
ATOM 664 N N . ALA A 1 89 ? 5.051 -7.609 7.533 1.00 92.62 89 ALA A N 1
ATOM 665 C CA . ALA A 1 89 ? 5.943 -6.716 6.804 1.00 92.62 89 ALA A CA 1
ATOM 666 C C . ALA A 1 89 ? 5.777 -6.815 5.276 1.00 92.62 89 ALA A C 1
ATOM 668 O O . ALA A 1 89 ? 5.382 -7.858 4.747 1.00 92.62 89 ALA A O 1
ATOM 669 N N . ALA A 1 90 ? 6.143 -5.740 4.571 1.00 93.25 90 ALA A N 1
ATOM 670 C CA . ALA A 1 90 ? 6.142 -5.692 3.112 1.00 93.25 90 ALA A CA 1
ATOM 671 C C . ALA A 1 90 ? 6.919 -6.865 2.492 1.00 93.25 90 ALA A C 1
ATOM 673 O O . ALA A 1 90 ? 8.072 -7.129 2.841 1.00 93.25 90 ALA A O 1
ATOM 674 N N . ARG A 1 91 ? 6.302 -7.543 1.519 1.00 95.38 91 ARG A N 1
ATOM 675 C CA . ARG A 1 91 ? 6.937 -8.591 0.714 1.00 95.38 91 ARG A CA 1
ATOM 676 C C . ARG A 1 91 ? 6.920 -8.206 -0.756 1.00 95.38 91 ARG A C 1
ATOM 678 O O . ARG A 1 91 ? 5.850 -7.985 -1.315 1.00 95.38 91 ARG A O 1
ATOM 685 N N . TRP A 1 92 ? 8.099 -8.180 -1.371 1.00 93.44 92 TRP A N 1
ATOM 686 C CA . TRP A 1 92 ? 8.274 -7.865 -2.786 1.00 93.44 92 TRP A CA 1
ATOM 687 C C . TRP A 1 92 ? 8.263 -9.105 -3.662 1.00 93.44 92 TRP A C 1
ATOM 689 O O . TRP A 1 92 ? 8.846 -10.133 -3.318 1.00 93.44 92 TRP A O 1
ATOM 699 N N . PHE A 1 93 ? 7.683 -8.943 -4.842 1.00 90.69 93 PHE A N 1
ATOM 700 C CA . PHE A 1 93 ? 7.702 -9.911 -5.920 1.00 90.69 93 PHE A CA 1
ATOM 701 C C . PHE A 1 93 ? 8.287 -9.248 -7.174 1.00 90.69 93 PHE A C 1
ATOM 703 O O . PHE A 1 93 ? 7.979 -8.086 -7.460 1.00 90.69 93 PHE A O 1
ATOM 710 N N . PRO A 1 94 ? 9.169 -9.944 -7.904 1.00 87.44 94 PRO A N 1
ATOM 711 C CA . PRO A 1 94 ? 9.765 -9.437 -9.136 1.00 87.44 94 PRO A CA 1
ATOM 712 C C . PRO A 1 94 ? 8.719 -9.288 -10.250 1.00 87.44 94 PRO A C 1
ATOM 714 O O . PRO A 1 94 ? 7.711 -9.994 -10.268 1.00 87.44 94 PRO A O 1
ATOM 717 N N . ALA A 1 95 ? 8.969 -8.386 -11.203 1.00 84.06 95 ALA A N 1
ATOM 718 C CA . ALA A 1 95 ? 8.149 -8.290 -12.407 1.00 84.06 95 ALA A CA 1
ATOM 719 C C . ALA A 1 95 ? 8.277 -9.566 -13.248 1.00 84.06 95 ALA A C 1
ATOM 721 O O . ALA A 1 95 ? 9.369 -10.112 -13.396 1.00 84.06 95 ALA A O 1
ATOM 722 N N . PHE A 1 96 ? 7.174 -10.011 -13.852 1.00 71.81 96 PHE A N 1
ATOM 723 C CA . PHE A 1 96 ? 7.153 -11.226 -14.672 1.00 71.81 96 PHE A CA 1
ATOM 724 C C . PHE A 1 96 ? 8.152 -11.161 -15.845 1.00 71.81 96 PHE A C 1
ATOM 726 O O . PHE A 1 96 ? 8.869 -12.124 -16.111 1.00 71.81 96 PHE A O 1
ATOM 733 N N . HIS A 1 97 ? 8.284 -9.995 -16.485 1.00 68.94 97 HIS A N 1
ATOM 734 C CA . HIS A 1 97 ? 9.211 -9.785 -17.605 1.00 68.94 97 HIS A CA 1
ATOM 735 C C . HIS A 1 97 ? 10.692 -9.814 -17.213 1.00 68.94 97 HIS A C 1
ATOM 737 O O . HIS A 1 97 ? 11.531 -9.981 -18.093 1.00 68.94 97 HIS A O 1
ATOM 743 N N . ALA A 1 98 ? 11.030 -9.740 -15.918 1.00 58.38 98 ALA A N 1
ATOM 744 C CA . ALA A 1 98 ? 12.405 -9.951 -15.462 1.00 58.38 98 ALA A CA 1
ATOM 745 C C . ALA A 1 98 ? 12.922 -11.364 -15.801 1.00 58.38 98 ALA A C 1
ATOM 747 O O . ALA A 1 98 ? 14.130 -11.585 -15.825 1.00 58.38 98 ALA A O 1
ATOM 748 N N . TYR A 1 99 ? 12.015 -12.307 -16.088 1.00 57.91 99 TYR A N 1
ATOM 749 C CA . TYR A 1 99 ? 12.335 -13.691 -16.437 1.00 57.91 99 TYR A CA 1
ATOM 750 C C . TYR A 1 99 ? 12.192 -14.012 -17.935 1.00 57.91 99 TYR A C 1
ATOM 752 O O . TYR A 1 99 ? 12.667 -15.058 -18.371 1.00 57.91 99 TYR A O 1
ATOM 760 N N . SER A 1 100 ? 11.528 -13.164 -18.734 1.00 57.44 100 SER A N 1
ATOM 761 C CA . SER A 1 100 ? 11.301 -13.373 -20.182 1.00 57.44 100 SER A CA 1
ATOM 762 C C . SER A 1 100 ? 10.961 -12.041 -20.884 1.00 57.44 100 SER A C 1
ATOM 764 O O . SER A 1 100 ? 9.781 -11.751 -21.126 1.00 57.44 100 SER A O 1
ATOM 766 N N . PRO A 1 101 ? 11.963 -11.188 -21.167 1.00 57.72 101 PRO A N 1
ATOM 767 C CA . PRO A 1 101 ? 11.763 -9.861 -21.768 1.00 57.72 101 PRO A CA 1
ATOM 768 C C . PRO A 1 101 ? 11.204 -9.915 -23.203 1.00 57.72 101 PRO A C 1
ATOM 770 O O . PRO A 1 101 ? 10.561 -8.980 -23.665 1.00 57.72 101 PRO A O 1
ATOM 773 N N . ASP A 1 102 ? 11.390 -11.039 -23.884 1.00 59.06 102 ASP A N 1
ATOM 774 C CA . ASP A 1 102 ? 10.969 -11.366 -25.247 1.00 59.06 102 ASP A CA 1
ATOM 775 C C . ASP A 1 102 ? 9.466 -11.682 -25.397 1.00 59.06 102 ASP A C 1
ATOM 777 O O . ASP A 1 102 ? 8.974 -11.825 -26.515 1.00 59.06 102 ASP A O 1
ATOM 781 N N . ARG A 1 103 ? 8.708 -11.754 -24.291 1.00 56.97 103 ARG A N 1
ATOM 782 C CA . ARG A 1 103 ? 7.255 -12.034 -24.294 1.00 56.97 103 ARG A CA 1
ATOM 783 C C . ARG A 1 103 ? 6.396 -10.897 -23.752 1.00 56.97 103 ARG A C 1
ATOM 785 O O . ARG A 1 103 ? 5.254 -11.130 -23.353 1.00 56.97 103 ARG A O 1
ATOM 792 N N . ALA A 1 104 ? 6.926 -9.679 -23.705 1.00 55.94 104 ALA A N 1
ATOM 793 C CA . ALA A 1 104 ? 6.134 -8.506 -23.358 1.00 55.94 104 ALA A CA 1
ATOM 794 C C . ALA A 1 104 ? 5.145 -8.182 -24.494 1.00 55.94 104 ALA A C 1
ATOM 796 O O . ALA A 1 104 ? 5.440 -7.423 -25.411 1.00 55.94 104 ALA A O 1
ATOM 797 N N . VAL A 1 105 ? 3.971 -8.810 -24.452 1.00 57.88 105 VAL A N 1
ATOM 798 C CA . VAL A 1 105 ? 2.795 -8.391 -25.220 1.00 57.88 105 VAL A CA 1
ATOM 799 C C . VAL A 1 105 ? 2.139 -7.228 -24.483 1.00 57.88 105 VAL A C 1
ATOM 801 O O . VAL A 1 105 ? 1.968 -7.302 -23.270 1.00 57.88 105 VAL A O 1
ATOM 804 N N . ASP A 1 106 ? 1.793 -6.157 -25.199 1.00 52.28 106 ASP A N 1
ATOM 805 C CA . ASP A 1 106 ? 1.043 -5.018 -24.653 1.00 52.28 106 ASP A CA 1
ATOM 806 C C . ASP A 1 106 ? -0.320 -5.530 -24.154 1.00 52.28 106 ASP A C 1
ATOM 808 O O . ASP A 1 106 ? -1.207 -5.859 -24.946 1.00 52.28 106 ASP A O 1
ATOM 812 N N . VAL A 1 107 ? -0.462 -5.697 -22.836 1.00 51.50 107 VAL A N 1
ATOM 813 C CA . VAL A 1 107 ? -1.693 -6.200 -22.220 1.00 51.50 107 VAL A CA 1
ATOM 814 C C . VAL A 1 107 ? -2.536 -4.998 -21.822 1.00 51.50 107 VAL A C 1
ATOM 816 O O . VAL A 1 107 ? -2.267 -4.327 -20.827 1.00 51.50 107 VAL A O 1
ATOM 819 N N . ILE A 1 108 ? -3.596 -4.721 -22.577 1.00 47.22 108 ILE A N 1
ATOM 820 C CA . ILE A 1 108 ? -4.615 -3.756 -22.150 1.00 47.22 108 ILE A CA 1
ATOM 821 C C . ILE A 1 108 ? -5.170 -4.249 -20.800 1.00 47.22 108 ILE A C 1
ATOM 823 O O . ILE A 1 108 ? -5.806 -5.298 -20.739 1.00 47.22 108 ILE A O 1
ATOM 827 N N . GLY A 1 109 ? -4.870 -3.527 -19.715 1.00 53.06 109 GLY A N 1
ATOM 828 C CA . GLY A 1 109 ? -5.171 -3.932 -18.333 1.00 53.06 109 GLY A CA 1
ATOM 829 C C . GLY A 1 109 ? -3.967 -3.932 -17.378 1.00 53.06 109 GLY A C 1
ATOM 830 O O . GLY A 1 109 ? -4.163 -3.969 -16.165 1.00 53.06 109 GLY A O 1
ATOM 831 N N . THR A 1 110 ? -2.731 -3.834 -17.879 1.00 50.31 110 THR A N 1
ATOM 832 C CA . THR A 1 110 ? -1.563 -3.456 -17.065 1.00 50.31 110 THR A CA 1
ATOM 833 C C . THR A 1 110 ? -1.484 -1.938 -17.063 1.00 50.31 110 THR A C 1
ATOM 835 O O . THR A 1 110 ? -1.156 -1.355 -18.095 1.00 50.31 110 THR A O 1
ATOM 838 N N . ASP A 1 111 ? -1.895 -1.277 -15.981 1.00 50.12 111 ASP A N 1
ATOM 839 C CA . ASP A 1 111 ? -2.058 0.172 -16.072 1.00 50.12 111 ASP A CA 1
ATOM 840 C C . ASP A 1 111 ? -0.769 0.958 -16.305 1.00 50.12 111 ASP A C 1
ATOM 842 O O . ASP A 1 111 ? 0.314 0.649 -15.799 1.00 50.12 111 ASP A O 1
ATOM 846 N N . ARG A 1 112 ? -0.965 1.934 -17.190 1.00 39.94 112 ARG A N 1
ATOM 847 C CA . ARG A 1 112 ? -0.006 2.907 -17.686 1.00 39.94 112 ARG A CA 1
ATOM 848 C C . ARG A 1 112 ? -0.034 4.168 -16.853 1.00 39.94 112 ARG A C 1
ATOM 850 O O . ARG A 1 112 ? -1.100 4.462 -16.262 1.00 39.94 112 ARG A O 1
#

pLDDT: mean 77.91, std 17.22, range [39.66, 96.06]

InterPro domains:
  IPR029056 Ribokinase-like [G3DSA:3.40.1190.20] (3-110)
  IPR029056 Ribokinase-like [SSF53613] (14-109)

Organism: NCBI:txid1141098

Sequence (112 aa):
METCSLCIKARISPAHLRACKLLDVVSPNHLELASLGGPAGSMSTNYRRQASETFVYQFLDTGMGPNGEGTIVVRCGEHGCFIISRTYAARWFPAFHAYSPDRAVDVIGTDR

Foldseek 3Di:
DQQALVNLPVQDDPVRLVVQQAAQEDEEEPCVLVSSPFDPPPPPPDDDPPSSQSSVVSSLVSQGYVRSFHKYWYQYAQQAIWIDGPVDGIDGDGDPCVVPVPPPDPDPPSDD